Protein AF-A0A7V3JR30-F1 (afdb_monomer)

Foldseek 3Di:
DQDKWKKKWKFKPVCVVVLVVVLVVVVWDWDKDFDDDDPPITTIIIITIDSDDPPVVVVVPDPGTPDMGID

Sequence (71 aa):
MKKMRGVKLIITNGKLDELKEILIKKGYKVEIGELNSIGKIKIICLVVETDNNEDLEEIKNYDGIIEIIAL

Solvent-accessible surface area (backbone atoms only — not comparable to full-atom values): 4264 Å² total; per-residue (Å²): 132,87,77,74,48,41,37,37,37,34,30,41,59,95,43,43,68,63,52,50,51,52,40,48,75,73,66,36,49,77,46,84,44,82,75,48,71,61,90,93,48,35,38,32,37,35,42,39,38,37,87,62,87,79,66,64,66,68,59,73,75,44,85,60,61,77,46,78,44,83,106

Secondary structure (DSSP, 8-state):
----EEEEEEEEGGGHHHHHHHHHHTT-EEEEEEEEEETTEEEEEEEEEES-SSTHHHHTT-TTEEEEEE-

pLDDT: mean 80.64, std 9.34, range [46.53, 89.56]

Structure (mmCIF, N/CA/C/O backbone):
data_AF-A0A7V3JR30-F1
#
_entry.id   AF-A0A7V3JR30-F1
#
loop_
_atom_site.group_PDB
_atom_site.id
_atom_site.type_symbol
_atom_site.label_atom_id
_atom_site.label_alt_id
_atom_site.label_comp_id
_atom_site.label_asym_id
_atom_site.label_entity_id
_atom_site.label_seq_id
_atom_site.pdbx_PDB_ins_code
_atom_site.Cartn_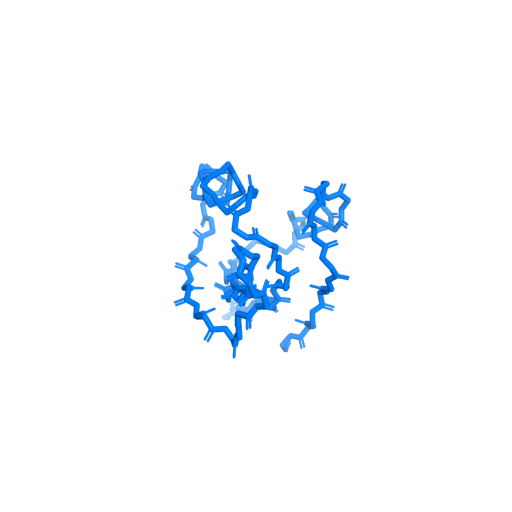x
_atom_site.Cartn_y
_atom_site.Cartn_z
_atom_site.occupancy
_atom_site.B_iso_or_equiv
_atom_site.auth_seq_id
_atom_site.auth_comp_id
_atom_site.auth_asym_id
_atom_site.auth_atom_id
_atom_site.pdbx_PDB_model_num
ATOM 1 N N . MET A 1 1 ? -11.225 -2.808 25.711 1.00 46.53 1 MET A N 1
ATOM 2 C CA . MET A 1 1 ? -10.193 -2.318 24.770 1.00 46.53 1 MET A CA 1
ATOM 3 C C . MET A 1 1 ? -10.500 -2.923 23.408 1.00 46.53 1 MET A C 1
ATOM 5 O O . MET A 1 1 ? -10.549 -4.145 23.326 1.00 46.53 1 MET A O 1
ATOM 9 N N . LYS A 1 2 ? -10.821 -2.116 22.384 1.00 53.94 2 LYS A N 1
ATOM 10 C CA . LYS A 1 2 ? -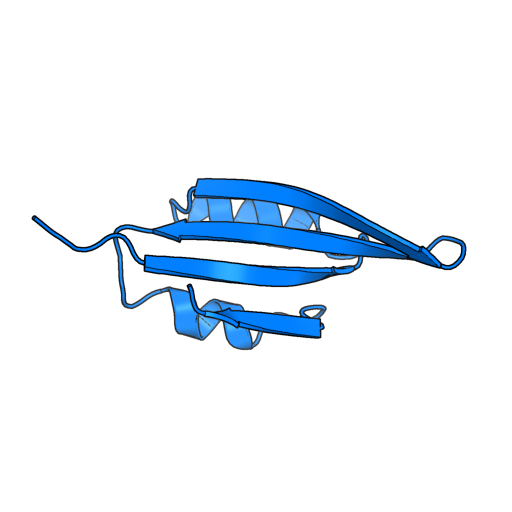10.978 -2.633 21.011 1.00 53.94 2 LYS A CA 1
ATOM 11 C C . LYS A 1 2 ? -9.604 -3.111 20.527 1.00 53.94 2 LYS A C 1
ATOM 13 O O . LYS A 1 2 ? -8.600 -2.464 20.805 1.00 53.94 2 LYS A O 1
ATOM 18 N N . LYS A 1 3 ? -9.555 -4.285 19.899 1.00 57.50 3 LYS A N 1
ATOM 19 C CA . LYS A 1 3 ? -8.319 -4.893 19.395 1.00 57.50 3 LYS A CA 1
ATOM 20 C C . LYS A 1 3 ? -8.012 -4.233 18.046 1.00 57.50 3 LYS A C 1
ATOM 22 O O . LYS A 1 3 ? -8.782 -4.451 17.115 1.00 57.50 3 LYS A O 1
ATOM 27 N N . MET A 1 4 ? -6.953 -3.423 17.963 1.00 61.38 4 MET A N 1
ATOM 28 C CA . MET A 1 4 ? -6.447 -2.909 16.682 1.00 61.38 4 MET A CA 1
ATOM 29 C C . MET A 1 4 ? -6.142 -4.096 15.770 1.00 61.38 4 MET A C 1
ATOM 31 O O . MET A 1 4 ? -5.464 -5.039 16.190 1.00 61.38 4 MET A O 1
ATOM 35 N N . ARG A 1 5 ? -6.666 -4.068 14.545 1.00 70.06 5 ARG A N 1
ATOM 36 C CA . ARG A 1 5 ? -6.310 -5.024 13.496 1.00 70.06 5 ARG A CA 1
ATOM 37 C C . ARG A 1 5 ? -5.538 -4.289 12.416 1.00 70.06 5 ARG A C 1
ATOM 39 O O . ARG A 1 5 ? -5.841 -3.142 12.092 1.00 70.06 5 ARG A O 1
ATOM 46 N N . GLY A 1 6 ? -4.537 -4.965 11.871 1.00 77.94 6 GLY A N 1
ATOM 47 C CA . GLY A 1 6 ? -3.750 -4.448 10.767 1.00 77.94 6 GLY A CA 1
ATOM 48 C C . GLY A 1 6 ? -3.633 -5.466 9.644 1.00 77.94 6 GLY A C 1
ATOM 49 O O . GLY A 1 6 ? -3.809 -6.669 9.846 1.00 77.94 6 GLY A O 1
ATOM 50 N N . VAL A 1 7 ? -3.340 -4.974 8.451 1.00 83.00 7 VAL A N 1
ATOM 51 C CA . VAL A 1 7 ? -2.969 -5.797 7.301 1.00 83.00 7 VAL A CA 1
ATOM 52 C C . VAL A 1 7 ? -1.726 -5.217 6.656 1.00 83.00 7 VAL A C 1
ATOM 54 O O . VAL A 1 7 ? -1.477 -4.013 6.712 1.00 83.00 7 VAL A O 1
ATOM 57 N N . LY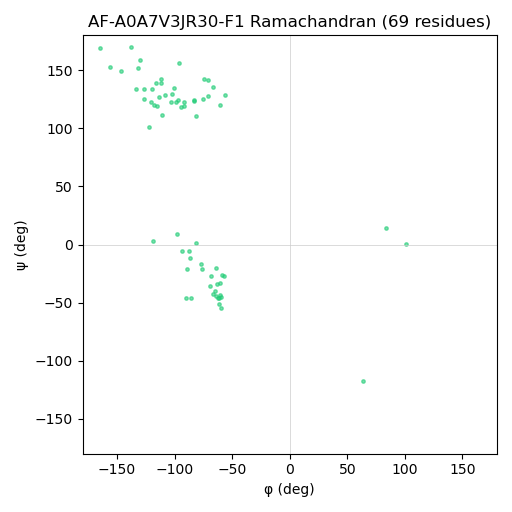S A 1 8 ? -0.948 -6.080 6.015 1.00 85.88 8 LYS A N 1
ATOM 58 C CA . LYS A 1 8 ? 0.112 -5.659 5.105 1.00 85.88 8 LYS A CA 1
ATOM 59 C C . LYS A 1 8 ? -0.387 -5.835 3.680 1.00 85.88 8 LYS A C 1
ATOM 61 O O . LYS A 1 8 ? -0.876 -6.911 3.348 1.00 85.88 8 LYS A O 1
ATOM 66 N N . LEU A 1 9 ? -0.266 -4.800 2.860 1.00 87.94 9 LEU A N 1
ATOM 67 C CA . LEU A 1 9 ? -0.611 -4.820 1.442 1.00 87.94 9 LEU A CA 1
ATOM 68 C C . LEU A 1 9 ? 0.676 -4.787 0.629 1.00 87.94 9 LEU A C 1
ATOM 70 O O . LEU A 1 9 ? 1.510 -3.909 0.844 1.00 87.94 9 LEU A O 1
ATOM 74 N N . ILE A 1 10 ? 0.826 -5.703 -0.317 1.00 87.62 10 ILE A N 1
ATOM 75 C CA . ILE A 1 10 ? 1.906 -5.665 -1.301 1.00 87.62 10 ILE A CA 1
ATOM 76 C C . ILE A 1 10 ? 1.357 -5.060 -2.583 1.00 87.62 10 ILE A C 1
ATO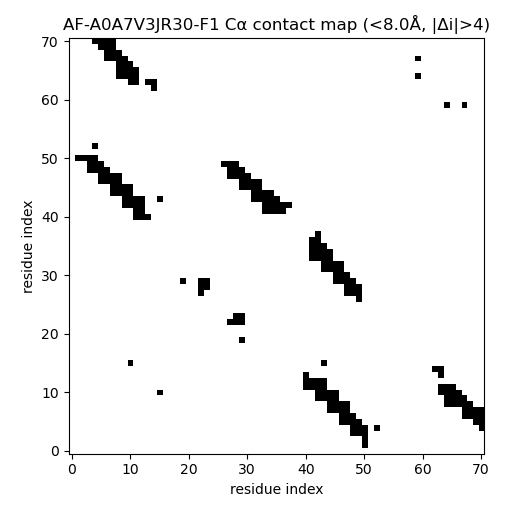M 78 O O . ILE A 1 10 ? 0.388 -5.573 -3.138 1.00 87.62 10 ILE A O 1
ATOM 82 N N . ILE A 1 11 ? 1.966 -3.976 -3.055 1.00 88.88 11 ILE A N 1
ATOM 83 C CA . ILE A 1 11 ? 1.517 -3.229 -4.234 1.00 88.88 11 ILE A CA 1
ATOM 84 C C . ILE A 1 11 ? 2.690 -2.813 -5.121 1.00 88.88 11 ILE A C 1
ATOM 86 O O . ILE A 1 11 ? 3.854 -2.877 -4.718 1.00 88.88 11 ILE A O 1
ATOM 90 N N . THR A 1 12 ? 2.380 -2.315 -6.318 1.00 87.88 12 THR A N 1
ATOM 91 C CA . THR A 1 12 ? 3.363 -1.649 -7.186 1.00 87.88 12 THR A CA 1
ATOM 92 C C . THR A 1 12 ? 3.335 -0.125 -7.029 1.00 87.88 12 THR A C 1
ATOM 94 O O . THR A 1 12 ? 2.313 0.460 -6.665 1.00 87.88 12 THR A O 1
ATOM 97 N N . ASN A 1 13 ? 4.440 0.554 -7.357 1.00 85.31 13 ASN A N 1
ATOM 98 C CA . ASN A 1 13 ? 4.521 2.023 -7.328 1.00 85.31 13 ASN A CA 1
ATOM 99 C C . ASN A 1 13 ? 3.484 2.744 -8.198 1.00 85.31 13 ASN A C 1
ATOM 101 O O . ASN A 1 13 ? 3.129 3.869 -7.869 1.00 85.31 13 ASN A O 1
ATOM 105 N N . GLY A 1 14 ? 2.987 2.132 -9.277 1.00 84.56 14 GLY A N 1
ATOM 106 C CA . GLY A 1 14 ? 2.022 2.778 -10.177 1.00 84.56 14 GLY A CA 1
ATOM 107 C C . GLY A 1 14 ? 0.668 3.101 -9.533 1.00 84.56 14 GLY A C 1
ATOM 108 O O . GLY A 1 14 ? -0.053 3.951 -10.043 1.00 84.56 14 GLY A O 1
ATOM 109 N N . LYS A 1 15 ? 0.331 2.443 -8.417 1.00 84.38 15 LYS A N 1
ATOM 110 C CA . LYS A 1 15 ? -0.943 2.605 -7.693 1.00 84.38 15 LYS A CA 1
ATOM 111 C C . LYS A 1 15 ? -0.761 3.109 -6.259 1.00 84.38 15 LYS A C 1
ATOM 113 O O . LYS A 1 15 ? -1.736 3.226 -5.523 1.00 84.38 15 LYS A O 1
ATOM 118 N N . LEU A 1 16 ? 0.480 3.400 -5.857 1.00 87.00 16 LEU A N 1
ATOM 119 C CA . LEU A 1 16 ? 0.815 3.779 -4.485 1.00 87.00 16 LEU A CA 1
ATOM 120 C C . LEU A 1 16 ? 0.074 5.036 -4.039 1.00 87.00 16 LEU A C 1
ATOM 122 O O . LEU A 1 16 ? -0.569 5.015 -2.994 1.00 87.00 16 LEU A O 1
ATOM 126 N N . ASP A 1 17 ? 0.193 6.118 -4.807 1.00 86.31 17 ASP A N 1
ATOM 127 C CA . ASP A 1 17 ? -0.312 7.428 -4.388 1.00 86.31 17 ASP A CA 1
ATOM 128 C C . ASP A 1 17 ? -1.842 7.432 -4.300 1.00 86.31 17 ASP A C 1
ATOM 130 O O . ASP A 1 17 ? -2.406 7.892 -3.308 1.00 86.31 17 ASP A O 1
ATOM 134 N N . GLU A 1 18 ? -2.505 6.819 -5.283 1.00 87.62 18 GLU A 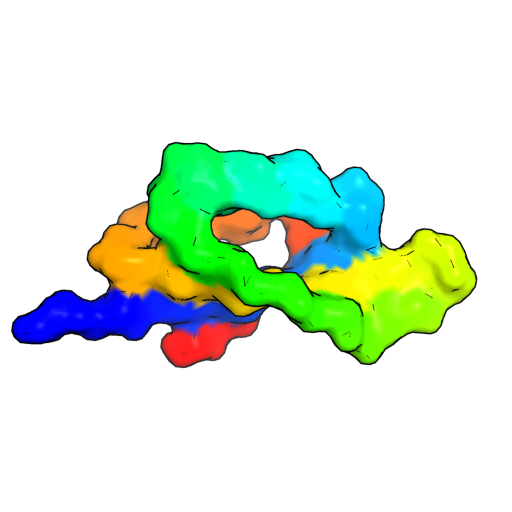N 1
ATOM 135 C CA . GLU A 1 18 ? -3.961 6.671 -5.317 1.00 87.62 18 GLU A CA 1
ATOM 136 C C . GLU A 1 18 ? -4.469 5.846 -4.123 1.00 87.62 18 GLU A C 1
ATOM 138 O O . GLU A 1 18 ? -5.332 6.300 -3.368 1.00 87.62 18 GLU A O 1
ATOM 143 N N . LEU A 1 19 ? -3.881 4.665 -3.885 1.00 86.62 19 LEU A N 1
ATOM 144 C CA . LEU A 1 19 ? -4.289 3.808 -2.774 1.00 86.62 19 LEU A CA 1
ATOM 145 C C . LEU A 1 19 ? -4.006 4.473 -1.422 1.00 86.62 19 LEU A C 1
ATOM 147 O O . LEU A 1 19 ? -4.837 4.419 -0.516 1.00 86.62 19 LEU A O 1
ATOM 151 N N . LYS A 1 20 ? -2.863 5.149 -1.282 1.00 87.50 20 LYS A N 1
ATOM 152 C CA . LYS A 1 20 ? -2.506 5.879 -0.062 1.00 87.50 20 LYS A CA 1
ATOM 153 C C . LYS A 1 20 ? -3.527 6.971 0.254 1.00 87.50 20 LYS A C 1
ATOM 155 O O . LYS A 1 20 ? -3.946 7.084 1.404 1.00 87.50 20 LYS A O 1
ATOM 160 N N . GLU A 1 21 ? -3.947 7.757 -0.737 1.00 88.44 21 GLU A N 1
ATOM 161 C CA . GLU A 1 21 ? -4.980 8.775 -0.536 1.00 88.44 21 GLU A CA 1
ATOM 162 C C . GLU A 1 21 ? -6.310 8.176 -0.076 1.00 88.44 21 GLU A C 1
ATOM 164 O O . GLU A 1 21 ? -6.942 8.718 0.832 1.00 88.44 21 GLU A O 1
ATOM 169 N N . ILE A 1 22 ? -6.738 7.069 -0.688 1.00 87.19 22 ILE A N 1
ATOM 170 C CA . ILE A 1 22 ? -7.991 6.389 -0.336 1.00 87.19 22 ILE A CA 1
ATOM 171 C C . ILE A 1 22 ? -7.940 5.887 1.107 1.00 87.19 22 ILE A C 1
ATOM 173 O O . ILE A 1 22 ? -8.878 6.113 1.874 1.00 87.19 22 ILE A O 1
ATOM 177 N N . LEU A 1 23 ? -6.833 5.249 1.492 1.00 86.44 23 LEU A N 1
ATOM 178 C CA . LEU A 1 23 ? -6.631 4.746 2.847 1.00 86.44 23 LEU A CA 1
ATOM 179 C C . LEU A 1 23 ? -6.648 5.891 3.873 1.00 86.44 23 LEU A C 1
ATOM 181 O O . LEU A 1 23 ? -7.363 5.822 4.869 1.00 86.44 23 LEU A O 1
ATOM 185 N N . ILE A 1 24 ? -5.950 6.997 3.606 1.00 86.38 24 ILE A N 1
ATOM 186 C CA . ILE A 1 24 ? -5.951 8.156 4.511 1.00 86.38 24 ILE A CA 1
ATOM 187 C C . ILE A 1 24 ? -7.353 8.777 4.620 1.00 86.38 24 ILE A C 1
ATOM 189 O O . ILE A 1 24 ? -7.806 9.064 5.727 1.00 86.38 24 ILE A O 1
ATOM 193 N N . LYS A 1 25 ? -8.076 8.946 3.501 1.00 87.12 25 LYS A N 1
ATOM 194 C CA . LYS A 1 25 ? -9.454 9.484 3.489 1.00 87.12 25 LYS A CA 1
ATOM 195 C C . LYS A 1 25 ? -10.426 8.620 4.294 1.00 87.12 25 LYS A C 1
ATOM 197 O O . LYS A 1 25 ? -11.346 9.156 4.904 1.00 87.12 25 LYS A O 1
ATOM 202 N N . LYS A 1 26 ? -10.211 7.304 4.319 1.00 83.81 26 LYS A N 1
ATOM 203 C CA . LYS A 1 26 ? -10.989 6.348 5.119 1.00 83.81 26 LYS A CA 1
ATOM 204 C C . LYS A 1 26 ? -10.543 6.269 6.590 1.00 83.81 26 LYS A C 1
ATOM 206 O O . LYS A 1 26 ? -11.124 5.510 7.354 1.00 83.81 26 LYS A O 1
ATOM 211 N N . GLY A 1 27 ? -9.548 7.057 7.006 1.00 84.12 27 GLY A N 1
ATOM 212 C CA . GLY A 1 27 ? -9.092 7.124 8.397 1.00 84.12 27 GLY A CA 1
ATOM 213 C C . GLY A 1 27 ? -8.094 6.035 8.791 1.00 84.12 27 GLY A C 1
ATOM 214 O O . GLY A 1 27 ? -7.834 5.851 9.978 1.00 84.12 27 GLY A O 1
ATOM 215 N N . TYR A 1 28 ? -7.517 5.325 7.821 1.00 86.50 28 TYR 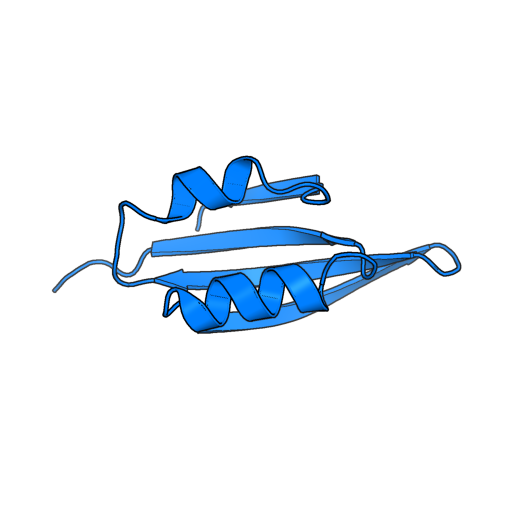A N 1
ATOM 216 C CA . TYR A 1 28 ? -6.472 4.346 8.093 1.00 86.50 28 TYR A CA 1
ATOM 217 C C . TYR A 1 28 ? -5.138 5.015 8.412 1.00 86.50 28 TYR A C 1
ATOM 219 O O . TYR A 1 28 ? -4.725 5.973 7.752 1.00 86.50 28 TYR A O 1
ATOM 227 N N . LYS A 1 29 ? -4.400 4.433 9.360 1.00 87.00 29 LYS A N 1
ATOM 228 C CA . LYS A 1 29 ? -2.980 4.739 9.541 1.00 87.00 29 LYS A CA 1
ATOM 229 C C . LYS A 1 29 ? -2.173 3.892 8.559 1.00 87.00 29 LYS A C 1
ATOM 231 O O . LYS A 1 29 ? -2.301 2.671 8.554 1.00 87.00 29 LYS A O 1
ATOM 236 N N . VAL A 1 30 ? -1.363 4.547 7.725 1.00 87.94 30 VAL A N 1
ATOM 237 C CA . VAL A 1 30 ? -0.579 3.896 6.664 1.00 87.94 30 VAL A CA 1
ATOM 238 C C . VAL A 1 30 ? 0.908 4.149 6.876 1.00 87.94 30 VAL A C 1
ATOM 240 O O . VAL A 1 30 ? 1.351 5.298 6.879 1.00 87.94 30 VAL A O 1
ATOM 243 N N . GLU A 1 31 ? 1.684 3.077 6.982 1.00 89.25 31 GLU A N 1
ATOM 244 C CA . GLU A 1 31 ? 3.147 3.105 6.957 1.00 89.25 31 GLU A CA 1
ATOM 245 C C . GLU A 1 31 ? 3.654 2.444 5.673 1.00 89.25 31 GLU A C 1
ATOM 247 O O . GLU A 1 31 ? 3.115 1.433 5.225 1.00 89.25 31 GLU A O 1
ATOM 252 N N . ILE A 1 32 ? 4.678 3.034 5.054 1.00 89.56 32 ILE A N 1
ATOM 253 C CA . ILE A 1 32 ? 5.181 2.624 3.737 1.00 89.56 32 ILE A CA 1
ATOM 254 C C . ILE A 1 32 ? 6.590 2.063 3.896 1.00 89.56 32 ILE A C 1
ATOM 256 O O . ILE A 1 32 ? 7.471 2.747 4.415 1.00 89.56 32 ILE A O 1
ATOM 260 N N . GLY A 1 33 ? 6.812 0.852 3.391 1.00 86.75 33 GLY A N 1
ATOM 261 C CA . GLY A 1 33 ? 8.130 0.240 3.257 1.00 86.75 33 GLY A CA 1
ATOM 262 C C . GLY A 1 33 ? 8.379 -0.230 1.826 1.00 86.75 33 GLY A C 1
ATOM 263 O O . GLY A 1 33 ? 7.525 -0.870 1.220 1.00 86.75 33 GLY A O 1
ATOM 264 N N . GLU A 1 34 ? 9.551 0.062 1.266 1.00 83.50 34 GLU A N 1
ATOM 265 C CA . GLU A 1 34 ? 9.971 -0.508 -0.022 1.00 83.50 34 GLU A CA 1
ATOM 266 C C . GLU A 1 34 ? 10.571 -1.902 0.224 1.00 83.50 3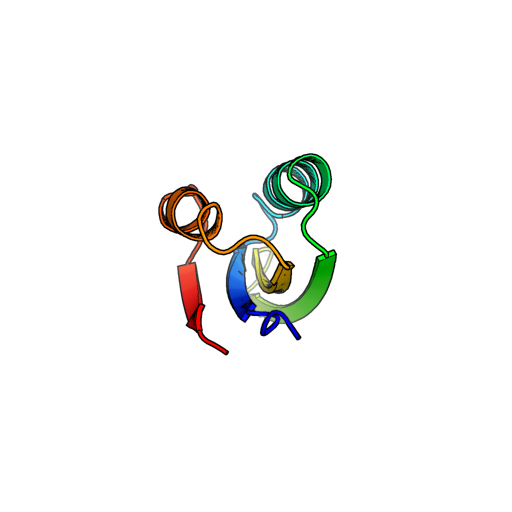4 GLU A C 1
ATOM 268 O O . GLU A 1 34 ? 11.482 -2.041 1.038 1.00 83.50 34 GLU A O 1
ATOM 273 N N . LEU A 1 35 ? 10.044 -2.939 -0.441 1.00 83.25 35 LEU A N 1
ATOM 274 C CA . LEU A 1 35 ? 10.553 -4.310 -0.302 1.00 83.25 35 LEU A CA 1
ATOM 275 C C . LEU A 1 35 ? 11.646 -4.610 -1.320 1.00 83.25 35 LEU A C 1
ATOM 277 O O . LEU A 1 35 ? 12.652 -5.231 -0.986 1.00 83.25 35 LEU A O 1
ATOM 281 N N . ASN A 1 36 ? 11.409 -4.237 -2.580 1.00 85.06 36 ASN A N 1
ATOM 282 C CA . ASN A 1 36 ? 12.330 -4.509 -3.674 1.00 85.06 36 ASN A CA 1
ATOM 283 C C . ASN A 1 36 ? 12.009 -3.657 -4.912 1.00 85.06 36 ASN A C 1
ATOM 285 O O . ASN A 1 36 ? 10.936 -3.060 -5.019 1.00 85.06 36 ASN A O 1
ATOM 289 N N . SER A 1 37 ? 12.914 -3.669 -5.885 1.00 85.06 37 SER A N 1
ATOM 290 C CA . SER A 1 37 ? 12.756 -3.036 -7.189 1.00 85.06 37 SER A CA 1
ATOM 291 C C . SER A 1 37 ? 13.189 -3.992 -8.299 1.00 85.06 37 SER A C 1
ATOM 293 O O . SER A 1 37 ? 14.248 -4.614 -8.223 1.00 85.06 37 SER A O 1
ATOM 295 N N . ILE A 1 38 ? 12.374 -4.095 -9.349 1.00 84.44 38 ILE A N 1
ATOM 296 C CA . ILE A 1 38 ? 12.703 -4.815 -10.581 1.00 84.44 38 ILE A CA 1
ATOM 297 C C . ILE A 1 38 ? 12.589 -3.816 -11.736 1.00 84.44 38 ILE A C 1
ATOM 299 O O . ILE A 1 38 ? 11.500 -3.475 -12.205 1.00 84.44 38 ILE A O 1
ATOM 303 N N . GLY A 1 39 ? 13.735 -3.304 -12.191 1.00 86.88 39 GLY A N 1
ATOM 304 C CA . GLY A 1 39 ? 13.786 -2.251 -13.207 1.00 86.88 39 GLY A CA 1
ATOM 305 C C . GLY A 1 39 ? 13.141 -0.947 -12.720 1.00 86.88 39 GLY A C 1
ATOM 306 O O . GLY A 1 39 ? 13.633 -0.324 -11.784 1.00 86.88 39 GLY A O 1
ATOM 307 N N . LYS A 1 40 ? 12.056 -0.510 -13.380 1.00 85.50 40 LYS A N 1
ATOM 308 C CA . LYS A 1 40 ? 11.277 0.690 -12.995 1.00 85.50 40 LYS A CA 1
ATOM 309 C C . LYS A 1 40 ? 10.086 0.380 -12.076 1.00 85.50 40 LYS A C 1
ATOM 311 O O . LYS A 1 40 ? 9.401 1.306 -11.636 1.00 85.50 40 LYS A O 1
ATOM 316 N N . ILE A 1 41 ? 9.817 -0.899 -11.822 1.00 82.94 41 ILE A N 1
ATOM 317 C CA . ILE A 1 41 ? 8.710 -1.347 -10.979 1.00 82.94 41 ILE A CA 1
ATOM 318 C C . ILE A 1 41 ? 9.237 -1.484 -9.556 1.00 82.94 41 ILE A C 1
ATOM 320 O O . ILE A 1 41 ? 10.176 -2.242 -9.315 1.00 82.94 41 ILE A O 1
ATOM 324 N N . LYS A 1 42 ? 8.620 -0.775 -8.610 1.00 85.75 42 LYS A N 1
ATOM 325 C CA . LYS A 1 42 ? 8.900 -0.950 -7.182 1.00 85.75 42 LYS A CA 1
ATOM 326 C C . LYS A 1 42 ? 7.818 -1.809 -6.556 1.00 85.75 42 LYS A C 1
ATOM 328 O O . LYS A 1 42 ? 6.638 -1.556 -6.788 1.00 85.75 42 LYS A O 1
ATOM 333 N N . ILE A 1 43 ? 8.232 -2.776 -5.749 1.00 84.50 43 ILE A N 1
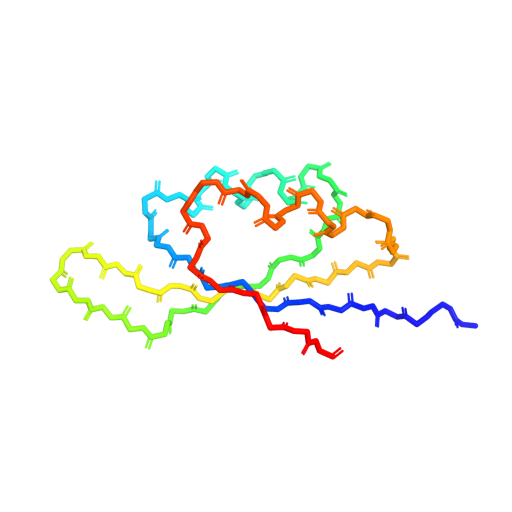ATOM 334 C CA . ILE A 1 43 ? 7.359 -3.577 -4.896 1.00 84.50 43 ILE A CA 1
ATOM 335 C C . ILE A 1 43 ? 7.350 -2.920 -3.518 1.00 84.50 43 ILE A C 1
ATOM 337 O O . ILE A 1 43 ? 8.388 -2.790 -2.864 1.00 84.50 43 ILE A O 1
ATOM 341 N N . ILE A 1 44 ? 6.171 -2.485 -3.092 1.00 87.19 44 ILE A N 1
ATOM 342 C CA . ILE A 1 44 ? 5.970 -1.675 -1.895 1.00 87.19 44 ILE A CA 1
ATOM 343 C C . ILE A 1 44 ? 5.060 -2.435 -0.940 1.00 87.19 44 ILE A C 1
ATOM 345 O O . ILE A 1 44 ? 4.031 -2.969 -1.345 1.00 87.19 44 ILE A O 1
ATOM 349 N N . CYS A 1 45 ? 5.446 -2.470 0.328 1.00 87.50 45 CYS A N 1
ATOM 350 C CA . CYS A 1 45 ? 4.624 -2.940 1.427 1.00 87.50 45 CYS A CA 1
ATOM 351 C C . CYS A 1 45 ? 3.973 -1.740 2.118 1.00 87.50 45 CYS A C 1
ATOM 353 O O . CYS A 1 45 ? 4.663 -0.822 2.565 1.00 87.50 45 CYS A O 1
ATOM 355 N N . LEU A 1 46 ? 2.650 -1.754 2.219 1.00 88.19 46 LEU A N 1
ATOM 356 C CA . LEU A 1 46 ? 1.889 -0.840 3.059 1.00 88.19 46 LEU A CA 1
ATOM 357 C C . LEU A 1 46 ? 1.451 -1.580 4.313 1.00 88.19 46 LEU A C 1
ATOM 359 O O . LEU A 1 46 ? 0.753 -2.584 4.211 1.00 88.19 46 LEU A O 1
ATOM 363 N N . VAL A 1 47 ? 1.819 -1.083 5.487 1.00 85.00 47 VAL A N 1
ATOM 364 C CA . VAL A 1 47 ? 1.221 -1.529 6.748 1.00 85.00 47 VAL A CA 1
ATOM 365 C C . VAL A 1 47 ? 0.044 -0.613 7.036 1.00 85.00 47 VAL A C 1
ATOM 367 O O . VAL A 1 47 ? 0.209 0.601 7.146 1.00 85.00 47 VAL A O 1
ATOM 370 N N . VAL A 1 48 ? -1.146 -1.197 7.107 1.00 85.25 48 VAL A N 1
ATOM 371 C CA . VAL A 1 48 ? -2.405 -0.478 7.276 1.00 85.25 48 VAL A CA 1
ATOM 372 C C . VAL A 1 48 ? -3.031 -0.911 8.591 1.00 85.25 48 VAL A C 1
ATOM 374 O O . VAL A 1 48 ? -3.322 -2.092 8.775 1.00 85.25 48 VAL A O 1
ATOM 377 N N . GLU A 1 49 ? -3.242 0.036 9.498 1.00 83.25 49 GLU A N 1
ATOM 378 C CA . GLU A 1 49 ? -3.844 -0.194 10.814 1.00 83.25 49 GLU A CA 1
ATOM 379 C C . GLU A 1 49 ? -5.179 0.550 10.922 1.00 83.25 49 GLU A C 1
ATOM 381 O O . GLU A 1 49 ? -5.303 1.695 10.471 1.00 83.25 49 GLU A O 1
ATOM 386 N N . THR A 1 50 ? -6.182 -0.097 11.524 1.00 76.69 50 THR A N 1
ATOM 387 C CA . THR A 1 50 ? -7.491 0.511 11.786 1.00 76.69 50 THR A CA 1
ATOM 388 C C . THR A 1 50 ? -8.124 -0.000 13.077 1.00 76.69 50 THR A C 1
ATOM 390 O O . THR A 1 50 ? -7.957 -1.156 13.478 1.00 76.69 50 THR A O 1
ATOM 393 N N . ASP A 1 51 ? -8.909 0.876 13.700 1.00 73.44 51 ASP A N 1
ATOM 394 C CA . ASP A 1 51 ? -9.808 0.546 14.807 1.00 73.44 51 ASP A CA 1
ATOM 395 C C . ASP A 1 51 ? -11.193 0.074 14.319 1.00 73.44 51 ASP A C 1
ATOM 397 O O . ASP A 1 51 ? -12.039 -0.338 15.126 1.00 73.44 51 ASP A O 1
ATOM 401 N N . ASN A 1 52 ? -11.431 0.138 13.002 1.00 67.38 52 ASN A N 1
ATOM 402 C CA . ASN A 1 52 ? -12.698 -0.157 12.346 1.00 67.38 52 ASN A CA 1
ATOM 403 C C . ASN A 1 52 ? -12.598 -1.453 11.523 1.00 67.38 52 ASN A C 1
ATOM 405 O O . ASN A 1 52 ? -11.891 -1.528 10.523 1.00 67.38 52 ASN A O 1
ATOM 409 N N . ASN A 1 53 ? -13.291 -2.503 11.972 1.00 59.88 53 ASN A N 1
ATOM 410 C CA . ASN A 1 53 ? -13.120 -3.870 11.458 1.00 59.88 53 ASN A CA 1
ATOM 411 C C . ASN A 1 53 ? -13.789 -4.146 10.100 1.00 59.88 53 ASN A C 1
ATOM 413 O O . ASN A 1 53 ? -13.469 -5.163 9.489 1.00 59.88 53 ASN A O 1
ATOM 417 N N . GLU A 1 54 ? -14.728 -3.310 9.659 1.00 61.25 54 GLU A N 1
ATOM 418 C CA . GLU A 1 54 ? -15.586 -3.604 8.499 1.00 61.25 54 GLU A CA 1
ATOM 419 C C . GLU A 1 54 ? -14.977 -3.136 7.166 1.00 61.25 54 GLU A C 1
ATOM 421 O O . GLU A 1 54 ? -15.285 -3.688 6.116 1.00 61.25 54 GLU A O 1
ATOM 426 N N . ASP A 1 55 ? -14.032 -2.194 7.197 1.00 65.06 55 ASP A N 1
ATOM 427 C CA . ASP A 1 55 ? -13.595 -1.483 5.991 1.00 65.06 55 ASP A CA 1
ATOM 428 C C . ASP A 1 55 ? -12.468 -2.201 5.201 1.00 65.06 55 ASP A C 1
ATOM 430 O O . ASP A 1 55 ? -12.148 -1.810 4.074 1.00 65.06 55 ASP A O 1
ATOM 434 N N . LEU A 1 56 ? -11.833 -3.240 5.768 1.00 69.88 56 LEU A N 1
ATOM 435 C CA . LEU A 1 56 ? -10.660 -3.899 5.163 1.00 69.88 56 LEU A CA 1
ATOM 436 C C . LEU A 1 56 ? -11.007 -4.826 3.986 1.00 69.88 56 LEU A C 1
ATOM 438 O O . LEU A 1 56 ? -10.131 -5.130 3.175 1.00 69.88 56 LEU A O 1
ATOM 442 N N . GLU A 1 57 ? -12.255 -5.292 3.875 1.00 71.06 57 GLU A N 1
ATOM 443 C CA . GLU A 1 57 ? -12.678 -6.148 2.757 1.00 71.06 57 GLU A CA 1
ATOM 444 C C . GLU A 1 57 ? -12.736 -5.404 1.426 1.00 71.06 57 GLU A C 1
ATOM 446 O O . GLU A 1 57 ? -12.354 -5.973 0.405 1.00 71.06 57 GLU A O 1
ATOM 451 N N . GLU A 1 58 ? -13.128 -4.129 1.428 1.00 72.81 58 GLU A N 1
ATOM 452 C CA . GLU A 1 58 ? -13.191 -3.320 0.205 1.00 72.81 58 GLU A CA 1
ATOM 453 C C . GLU A 1 58 ? -11.812 -3.131 -0.432 1.00 72.81 58 GLU A C 1
ATOM 455 O O . GLU A 1 58 ? -11.681 -3.120 -1.656 1.00 72.81 58 GLU A O 1
ATOM 460 N N . ILE A 1 59 ? -10.768 -3.035 0.397 1.00 76.94 59 ILE A N 1
ATOM 461 C CA . ILE A 1 59 ? -9.395 -2.841 -0.072 1.00 76.94 59 ILE A CA 1
ATOM 462 C C . ILE A 1 59 ? -8.901 -4.090 -0.807 1.00 76.94 59 ILE A C 1
ATOM 464 O O . ILE A 1 59 ? -8.103 -3.958 -1.726 1.00 76.94 59 ILE A O 1
ATOM 468 N N . LYS A 1 60 ? -9.411 -5.291 -0.493 1.00 74.38 60 LYS A N 1
ATOM 469 C CA . LYS A 1 60 ? -8.959 -6.547 -1.122 1.00 74.38 60 LYS A CA 1
ATOM 470 C C . LYS A 1 60 ? -9.128 -6.588 -2.635 1.00 74.38 60 LYS A C 1
ATOM 472 O O . LYS A 1 60 ? -8.384 -7.299 -3.299 1.00 74.38 60 LYS A O 1
ATOM 477 N N . ASN A 1 61 ? -10.081 -5.828 -3.164 1.00 77.19 61 ASN A N 1
ATOM 478 C CA . ASN A 1 61 ? -10.404 -5.822 -4.587 1.00 77.19 61 ASN A CA 1
ATOM 479 C C . ASN A 1 61 ? -9.741 -4.666 -5.348 1.00 77.19 61 ASN A C 1
ATOM 481 O O . ASN A 1 61 ? -10.081 -4.423 -6.505 1.00 77.19 61 ASN A O 1
ATOM 485 N N . TYR A 1 62 ? -8.831 -3.923 -4.711 1.00 81.69 62 TYR A N 1
ATOM 486 C CA . TYR A 1 62 ? -8.206 -2.773 -5.345 1.00 81.69 62 TYR A CA 1
ATOM 487 C C . TYR A 1 62 ? -7.222 -3.192 -6.444 1.00 81.69 62 TYR A C 1
ATOM 489 O O . TYR A 1 62 ? -6.309 -3.991 -6.220 1.00 81.69 62 TYR A O 1
ATOM 497 N N . ASP A 1 63 ? -7.391 -2.611 -7.632 1.00 76.94 63 ASP A N 1
ATOM 498 C CA . ASP A 1 63 ? -6.536 -2.871 -8.788 1.00 76.94 63 ASP A CA 1
ATOM 499 C C . ASP A 1 63 ? -5.076 -2.479 -8.495 1.00 76.94 63 ASP A C 1
ATOM 501 O O . ASP A 1 63 ? -4.766 -1.323 -8.195 1.00 76.94 63 ASP A O 1
ATOM 505 N N . GLY A 1 64 ? -4.173 -3.458 -8.583 1.00 77.06 64 GLY A N 1
ATOM 506 C CA . GLY A 1 64 ? -2.741 -3.297 -8.314 1.00 77.06 64 GLY A CA 1
ATOM 507 C C . GLY A 1 64 ? -2.264 -3.792 -6.948 1.00 77.06 64 GLY A C 1
ATOM 508 O O . GLY A 1 64 ? -1.059 -3.718 -6.681 1.00 77.06 64 GLY A O 1
ATOM 509 N N . ILE A 1 65 ? -3.159 -4.327 -6.111 1.00 85.00 65 ILE A N 1
ATOM 510 C CA . ILE A 1 65 ? -2.757 -5.140 -4.962 1.00 85.00 65 ILE A CA 1
ATOM 511 C C . ILE A 1 65 ? -2.326 -6.518 -5.450 1.00 85.00 65 ILE A C 1
ATOM 513 O O . ILE A 1 65 ? -3.062 -7.219 -6.138 1.00 85.00 65 ILE A O 1
ATOM 517 N N . ILE A 1 66 ? -1.108 -6.891 -5.077 1.00 85.69 66 ILE A N 1
ATOM 518 C CA . ILE A 1 66 ? -0.515 -8.195 -5.354 1.00 85.69 66 ILE A CA 1
ATOM 519 C C . ILE A 1 66 ? -0.938 -9.183 -4.267 1.00 85.69 66 ILE A C 1
ATOM 521 O O . ILE A 1 66 ? -1.338 -10.301 -4.574 1.00 85.69 66 ILE A O 1
ATOM 525 N N . GLU A 1 67 ? -0.849 -8.775 -2.998 1.00 85.31 67 GLU A N 1
ATOM 526 C CA . GLU A 1 67 ? -1.112 -9.665 -1.867 1.00 85.31 67 GLU A CA 1
ATOM 527 C C . GLU A 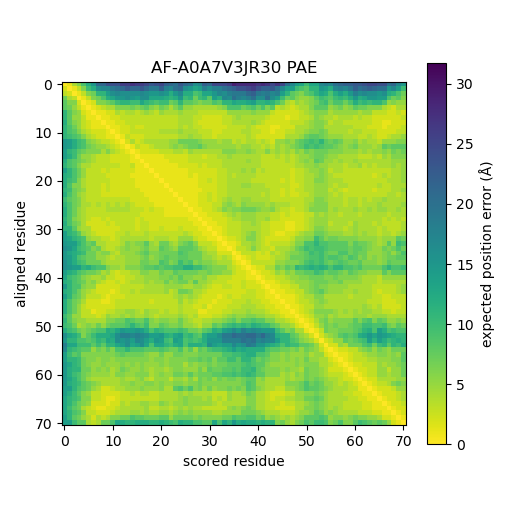1 67 ? -1.521 -8.904 -0.601 1.00 85.31 67 GLU A C 1
ATOM 529 O O . GLU A 1 67 ? -1.126 -7.754 -0.394 1.00 85.31 67 GLU A O 1
ATOM 534 N N . ILE A 1 68 ? -2.302 -9.569 0.257 1.00 84.81 68 ILE A N 1
ATOM 535 C CA . ILE A 1 68 ? -2.727 -9.066 1.566 1.00 84.81 68 ILE A CA 1
ATOM 536 C C . ILE A 1 68 ? -2.379 -10.089 2.638 1.00 84.81 68 ILE A C 1
ATOM 538 O O . ILE A 1 68 ? -2.822 -11.234 2.583 1.00 84.81 68 ILE A O 1
ATOM 542 N N . ILE A 1 69 ? -1.635 -9.649 3.650 1.00 82.94 69 ILE A N 1
ATOM 543 C CA . ILE A 1 69 ? -1.169 -10.481 4.759 1.00 82.94 69 ILE A CA 1
ATOM 544 C C . ILE A 1 69 ? -1.817 -9.968 6.047 1.00 82.94 69 ILE A C 1
ATOM 546 O O . ILE A 1 69 ? -1.625 -8.811 6.426 1.00 82.94 69 ILE A O 1
ATOM 550 N N . ALA A 1 70 ? -2.592 -10.820 6.718 1.00 78.19 70 ALA A N 1
ATOM 551 C CA . ALA A 1 70 ? -3.201 -10.492 8.007 1.00 78.19 70 ALA A CA 1
ATOM 552 C C . ALA A 1 70 ? -2.146 -10.443 9.128 1.00 78.19 70 ALA A C 1
ATOM 554 O O . ALA A 1 70 ? -1.224 -11.264 9.138 1.00 78.19 70 ALA A O 1
ATOM 555 N N . LEU A 1 71 ? -2.289 -9.487 10.054 1.00 70.00 71 LEU A N 1
ATOM 556 C CA . LEU A 1 71 ? -1.485 -9.370 11.279 1.00 70.00 71 LEU A CA 1
ATOM 557 C C . LEU A 1 71 ? -2.161 -10.027 12.489 1.00 70.00 71 LEU A C 1
ATOM 559 O O . LEU A 1 71 ? -3.412 -9.978 12.582 1.00 70.00 71 LEU A O 1
#

Radius of gyration: 12.05 Å; Cα contacts (8 Å, |Δi|>4): 117; chains: 1; bounding box: 29×20×38 Å

Mean predicted aligned error: 5.65 Å

Nearest PDB structures (foldseek):
  1vr6-assembly1_B  TM=6.877E-01  e=2.254E-03  Thermotoga maritima
  4rle-assembly1_A  TM=7.404E-01  e=2.734E-02  Bacillus subtilis subsp. subtilis str. 168
  4rww-assembly1_C  TM=7.280E-01  e=3.580E-02  Listeria monocytogenes EGD-e
  4rww-assembly1_B  TM=7.961E-01  e=9.846E-02  Listeria monocytogenes EGD-e
  4rww-assembly1_A  TM=7.882E-01  e=1.290E-01  Listeria monocytogenes EGD-e